Protein AF-A0AAJ5UT68-F1 (afdb_monomer_lite)

Sequence (74 aa):
MARPRNPKCYKAFQMWLESKGQMLLKDIAEQLELLDSQIRKWKNQDKWDVHMKGNVTKRNNAKSHGTPSKIRKG

Foldseek 3Di:
DPPPDDVLLVQLLVVCVVCLNPDDLVVSCVVSVHDSVVNVVSCVVVVSVCVSVVVPDPDDDDDDDDDDDDDDDD

Organism: NCBI:txid2998077

Secondary structure (DSSP, 8-state):
------HHHHHHHHHHHHTTT-S-HHHHHHHTT--HHHHHHHHHHTTHHHHHHTTS------------------

InterPro domains:
  IPR018925 PBSX phage terminase small subunit-like, N-terminal domain [PF10668] (1-59)

pLDDT: mean 74.24, std 18.73, range [39.44, 93.38]

Structure (mmCIF, N/CA/C/O backbone):
data_AF-A0AAJ5UT68-F1
#
_entry.id   AF-A0AAJ5UT68-F1
#
loop_
_atom_site.group_PDB
_atom_site.id
_atom_site.type_symbol
_atom_site.label_atom_id
_atom_site.label_alt_id
_atom_site.label_comp_id
_atom_site.label_asym_id
_atom_site.label_entity_id
_atom_site.label_seq_id
_atom_site.pdbx_PDB_ins_code
_atom_site.Cartn_x
_atom_site.Cartn_y
_atom_site.Cartn_z
_atom_site.occupancy
_atom_site.B_iso_or_equiv
_atom_site.auth_seq_id
_atom_site.auth_comp_id
_atom_site.auth_asym_id
_atom_site.auth_atom_id
_atom_site.pdbx_PDB_model_num
ATOM 1 N N . MET A 1 1 ? 3.630 -18.883 -12.833 1.00 42.16 1 MET A N 1
ATOM 2 C CA . MET A 1 1 ? 2.305 -18.411 -12.374 1.00 42.16 1 MET A CA 1
ATOM 3 C C . MET A 1 1 ? 2.461 -17.118 -11.590 1.00 42.16 1 MET A C 1
ATOM 5 O O . MET A 1 1 ? 3.307 -17.068 -10.700 1.00 42.16 1 MET A O 1
ATOM 9 N N . ALA A 1 2 ? 1.683 -16.080 -11.918 1.00 45.62 2 ALA A N 1
ATOM 10 C CA . ALA A 1 2 ? 1.553 -14.905 -11.057 1.00 45.62 2 ALA A CA 1
ATOM 11 C C . ALA A 1 2 ? 1.121 -15.392 -9.667 1.00 45.62 2 ALA A C 1
ATOM 13 O O . ALA A 1 2 ? 0.150 -16.137 -9.551 1.00 45.62 2 ALA A O 1
ATOM 14 N N . ARG A 1 3 ? 1.903 -15.069 -8.632 1.00 54.59 3 ARG A N 1
ATOM 15 C CA . ARG A 1 3 ? 1.588 -15.487 -7.262 1.00 54.59 3 ARG A CA 1
ATOM 16 C C . ARG A 1 3 ? 0.175 -14.999 -6.928 1.00 54.59 3 ARG A C 1
ATOM 18 O O . ARG A 1 3 ? -0.111 -13.848 -7.267 1.00 54.59 3 ARG A O 1
ATOM 25 N N . PRO A 1 4 ? -0.685 -15.818 -6.293 1.00 57.59 4 PRO A N 1
ATOM 26 C CA . PRO A 1 4 ? -2.004 -15.366 -5.871 1.00 57.59 4 PRO A CA 1
ATOM 27 C C . PRO A 1 4 ? -1.808 -14.119 -5.015 1.00 57.59 4 PRO A C 1
ATOM 29 O O . PRO A 1 4 ? -1.183 -14.154 -3.951 1.00 57.59 4 PRO A O 1
ATOM 32 N N . ARG A 1 5 ? -2.226 -12.978 -5.559 1.00 63.94 5 ARG A N 1
ATOM 33 C CA . ARG A 1 5 ? -2.057 -11.688 -4.906 1.00 63.94 5 ARG A CA 1
ATOM 34 C C . ARG A 1 5 ? -2.980 -11.710 -3.700 1.00 63.94 5 ARG A C 1
ATOM 36 O O . ARG A 1 5 ? -4.150 -12.051 -3.840 1.00 63.94 5 ARG A O 1
ATOM 43 N N . ASN A 1 6 ? -2.443 -11.423 -2.516 1.00 75.38 6 ASN A N 1
ATOM 44 C CA . ASN A 1 6 ? -3.235 -11.456 -1.292 1.00 75.38 6 ASN A CA 1
ATOM 45 C C . ASN A 1 6 ? -4.465 -10.541 -1.487 1.00 75.38 6 ASN A C 1
ATOM 47 O O . ASN A 1 6 ? -4.265 -9.360 -1.794 1.00 75.38 6 ASN A O 1
ATOM 51 N N . PRO A 1 7 ? -5.707 -11.047 -1.343 1.00 84.62 7 PRO A N 1
ATOM 52 C CA . PRO A 1 7 ? -6.916 -10.274 -1.634 1.00 84.62 7 PRO A CA 1
ATOM 53 C C . PRO A 1 7 ? -6.992 -8.990 -0.802 1.00 84.62 7 PRO A C 1
ATOM 55 O O . PRO A 1 7 ? -7.468 -7.963 -1.286 1.00 84.62 7 PRO A O 1
ATOM 58 N N . LYS A 1 8 ? -6.427 -9.003 0.414 1.00 86.19 8 LYS A N 1
ATOM 59 C CA . LYS A 1 8 ? -6.339 -7.811 1.264 1.00 86.19 8 LYS A CA 1
ATOM 60 C C . LYS A 1 8 ? -5.373 -6.753 0.712 1.00 86.19 8 LYS A C 1
ATOM 62 O O . LYS A 1 8 ? -5.661 -5.567 0.816 1.00 86.19 8 LYS A O 1
ATOM 67 N N . CYS A 1 9 ? -4.267 -7.161 0.081 1.00 85.69 9 CYS A N 1
ATOM 68 C CA . CYS A 1 9 ? -3.326 -6.227 -0.550 1.00 85.69 9 CYS A CA 1
ATOM 69 C C . CYS A 1 9 ? -3.958 -5.521 -1.751 1.00 85.69 9 CYS A C 1
ATOM 71 O O . CYS A 1 9 ? -3.821 -4.310 -1.901 1.00 85.69 9 CYS A O 1
ATOM 73 N N . TYR A 1 10 ? -4.695 -6.267 -2.578 1.00 86.75 10 TYR A N 1
ATOM 74 C CA . TYR A 1 10 ? -5.409 -5.684 -3.711 1.00 86.75 10 TYR A CA 1
ATOM 75 C C . TYR A 1 10 ? -6.438 -4.645 -3.251 1.00 86.75 10 TYR A C 1
ATOM 77 O O . TYR A 1 10 ? -6.441 -3.526 -3.756 1.00 86.75 10 TYR A O 1
ATOM 85 N N . LYS A 1 11 ? -7.239 -4.984 -2.234 1.00 90.75 11 LYS A N 1
ATOM 86 C CA . LYS A 1 11 ? -8.245 -4.076 -1.671 1.00 90.75 11 LYS A CA 1
ATOM 87 C C . LYS A 1 11 ? -7.612 -2.805 -1.090 1.00 90.75 11 LYS A C 1
ATOM 89 O O . LYS A 1 11 ? -8.072 -1.707 -1.383 1.00 90.75 11 LYS A O 1
ATOM 94 N N . ALA A 1 12 ? -6.503 -2.948 -0.358 1.00 91.62 12 ALA A N 1
ATOM 95 C CA . ALA A 1 12 ? -5.735 -1.820 0.167 1.00 91.62 12 ALA A CA 1
ATOM 96 C C . ALA A 1 12 ? -5.188 -0.908 -0.943 1.00 91.62 12 ALA A C 1
ATOM 98 O O . ALA A 1 12 ? -5.277 0.316 -0.857 1.00 91.62 12 ALA A O 1
ATOM 99 N N . PHE A 1 13 ? -4.627 -1.512 -1.993 1.00 88.62 13 PHE A N 1
ATOM 100 C CA . PHE A 1 13 ? -4.094 -0.778 -3.135 1.00 88.62 13 PHE A CA 1
ATOM 101 C C . PHE A 1 13 ? -5.195 -0.019 -3.876 1.00 88.62 13 PHE A C 1
ATOM 103 O O . PHE A 1 13 ? -4.988 1.134 -4.241 1.00 88.62 13 PHE A O 1
ATOM 110 N N . GLN A 1 14 ? -6.362 -0.638 -4.057 1.00 89.31 14 GLN A N 1
ATOM 111 C CA . GLN A 1 14 ? -7.500 -0.019 -4.728 1.00 89.31 14 GLN A CA 1
ATOM 112 C C . GLN A 1 14 ? -7.992 1.224 -3.972 1.00 89.31 14 GLN A C 1
ATOM 114 O O . GLN A 1 14 ? -8.093 2.282 -4.583 1.00 89.31 14 GLN A O 1
ATOM 119 N N . MET A 1 15 ? -8.169 1.139 -2.647 1.00 91.19 15 MET A N 1
ATOM 120 C CA . MET A 1 15 ? -8.554 2.285 -1.802 1.00 91.19 15 MET A CA 1
ATOM 121 C C . MET A 1 15 ? -7.552 3.445 -1.893 1.00 91.19 15 MET A C 1
ATOM 123 O O . MET A 1 15 ? -7.919 4.615 -2.040 1.00 91.19 15 MET A O 1
ATOM 127 N N . TRP A 1 16 ? -6.257 3.119 -1.856 1.00 90.88 16 TRP A N 1
ATOM 128 C CA . TRP A 1 16 ? -5.192 4.109 -2.005 1.00 90.88 16 TRP A CA 1
ATOM 129 C C . TRP A 1 16 ? -5.177 4.751 -3.403 1.00 90.88 16 TRP A C 1
ATOM 131 O O . TRP A 1 16 ? -4.969 5.962 -3.530 1.00 90.88 16 TRP A O 1
ATOM 141 N N . LEU A 1 17 ? -5.413 3.951 -4.449 1.00 87.19 17 LEU A N 1
ATOM 142 C CA . LEU A 1 17 ? -5.428 4.380 -5.848 1.00 87.19 17 LEU A CA 1
ATOM 143 C C . LEU A 1 17 ? -6.647 5.254 -6.171 1.00 87.19 17 LEU A C 1
ATOM 145 O O . LEU A 1 17 ? -6.486 6.291 -6.815 1.00 87.19 17 LEU A O 1
ATOM 149 N N . GLU A 1 18 ? -7.835 4.874 -5.694 1.00 88.44 18 GLU A N 1
ATOM 150 C CA . GLU A 1 18 ? -9.077 5.658 -5.798 1.00 88.44 18 GLU A CA 1
ATOM 151 C C . GLU A 1 18 ? -8.903 7.037 -5.162 1.00 88.44 18 GLU A C 1
ATOM 153 O O . GLU A 1 18 ? -9.304 8.056 -5.724 1.00 88.44 18 GLU A O 1
ATOM 158 N N . SER A 1 19 ? -8.179 7.077 -4.047 1.00 87.69 19 SER A N 1
ATOM 159 C CA . SER A 1 19 ? -7.842 8.312 -3.348 1.00 87.69 19 SER A CA 1
ATOM 160 C C . SER A 1 19 ? -6.673 9.076 -3.977 1.00 87.69 19 SER A C 1
ATOM 162 O O . SER A 1 19 ? -6.255 10.093 -3.431 1.00 87.69 19 SER A O 1
ATOM 164 N N . LYS A 1 20 ? -6.089 8.601 -5.088 1.00 85.12 20 LYS A N 1
ATOM 165 C CA . LYS A 1 20 ? -4.903 9.193 -5.744 1.00 85.12 20 LYS A CA 1
ATOM 166 C C . LYS A 1 20 ? -3.741 9.460 -4.773 1.00 85.12 20 LYS A C 1
ATOM 168 O O . LYS A 1 20 ? -3.050 10.473 -4.872 1.00 85.12 20 LYS A O 1
ATOM 173 N N . GLY A 1 21 ? -3.562 8.574 -3.796 1.00 83.19 21 GLY A N 1
ATOM 174 C CA . GLY A 1 21 ? -2.553 8.715 -2.749 1.00 83.19 21 GLY A CA 1
ATOM 175 C C . GLY A 1 21 ? -2.854 9.748 -1.657 1.00 83.19 21 GLY A C 1
ATOM 176 O O . GLY A 1 21 ? -1.979 9.993 -0.831 1.00 83.19 21 GLY A O 1
ATOM 177 N N . GLN A 1 22 ? -4.060 10.325 -1.620 1.00 87.38 22 GLN A N 1
ATOM 178 C CA . GLN A 1 22 ? -4.512 11.217 -0.541 1.00 87.38 22 GLN A CA 1
ATOM 179 C C . GLN A 1 22 ? -4.880 10.449 0.737 1.00 87.38 22 GLN A C 1
ATOM 181 O O . GLN A 1 22 ? -4.745 10.973 1.838 1.00 87.38 22 GLN A O 1
ATOM 186 N N . MET A 1 23 ? -5.332 9.199 0.602 1.00 88.81 23 MET A N 1
ATOM 187 C CA . MET A 1 23 ? -5.728 8.375 1.743 1.00 88.81 23 MET A CA 1
ATOM 188 C C . MET A 1 23 ? -4.506 7.840 2.487 1.00 88.81 23 MET A C 1
ATOM 190 O O . MET A 1 23 ? -3.537 7.353 1.891 1.00 88.81 23 MET A O 1
ATOM 194 N N . LEU A 1 24 ? -4.564 7.929 3.815 1.00 90.75 24 LEU A N 1
ATOM 195 C CA . LEU A 1 24 ? -3.481 7.515 4.692 1.00 90.75 24 LEU A CA 1
ATOM 196 C C . LEU A 1 24 ? -3.410 5.989 4.757 1.00 90.75 24 LEU A C 1
ATOM 198 O O . LEU A 1 24 ? -4.412 5.298 4.917 1.00 90.75 24 LEU A O 1
ATOM 202 N N . LEU A 1 25 ? -2.189 5.452 4.700 1.00 91.25 25 LEU A N 1
ATOM 203 C CA . LEU A 1 25 ? -1.962 4.005 4.792 1.00 91.25 25 LEU A CA 1
ATOM 204 C C . LEU A 1 25 ? -2.445 3.421 6.126 1.00 91.25 25 LEU A C 1
ATOM 206 O O . LEU A 1 25 ? -2.825 2.258 6.163 1.00 91.25 25 LEU A O 1
ATOM 210 N N . LYS A 1 26 ? -2.422 4.224 7.199 1.00 91.62 26 LYS A N 1
ATOM 211 C CA . LYS A 1 26 ? -2.943 3.843 8.518 1.00 91.62 26 LYS A CA 1
ATOM 212 C C . LYS A 1 26 ? -4.463 3.649 8.501 1.00 91.62 26 LYS A C 1
ATOM 214 O O . LYS A 1 26 ? -4.924 2.644 9.014 1.00 91.62 26 LYS A O 1
ATOM 219 N N . ASP A 1 27 ? -5.205 4.524 7.825 1.00 93.06 27 ASP A N 1
ATOM 220 C CA . ASP A 1 27 ? -6.667 4.445 7.757 1.00 93.06 27 ASP A CA 1
ATOM 221 C C . ASP A 1 27 ? -7.089 3.226 6.918 1.00 93.06 27 ASP A C 1
ATOM 223 O O . ASP A 1 27 ? -8.008 2.496 7.273 1.00 93.06 27 ASP A O 1
ATOM 227 N N . ILE A 1 28 ? -6.351 2.934 5.838 1.00 92.25 28 ILE A N 1
ATOM 228 C CA . ILE A 1 28 ? -6.532 1.705 5.045 1.00 92.25 28 ILE A CA 1
ATOM 229 C C . ILE A 1 28 ? -6.212 0.458 5.880 1.00 92.25 28 ILE A C 1
ATOM 231 O O . ILE A 1 28 ? -6.877 -0.568 5.743 1.00 92.25 28 ILE A O 1
ATOM 235 N N . ALA A 1 29 ? -5.183 0.526 6.729 1.00 92.62 29 ALA A N 1
ATOM 236 C CA . ALA A 1 29 ? -4.827 -0.569 7.623 1.00 92.62 29 ALA A CA 1
ATOM 237 C C . ALA A 1 29 ? -5.949 -0.834 8.635 1.00 92.62 29 ALA A C 1
ATOM 239 O O . ALA A 1 29 ? -6.363 -1.980 8.783 1.00 92.62 29 ALA A O 1
ATOM 240 N N . GLU A 1 30 ? -6.491 0.219 9.245 1.00 93.38 30 GLU A N 1
ATOM 241 C CA . GLU A 1 30 ? -7.595 0.146 10.203 1.00 93.38 30 GLU A CA 1
ATOM 242 C C . GLU A 1 30 ? -8.868 -0.425 9.561 1.00 93.38 30 GLU A C 1
ATOM 244 O O . GLU A 1 30 ? -9.446 -1.371 10.090 1.00 93.38 30 GLU A O 1
ATOM 249 N N . GLN A 1 31 ? -9.237 0.029 8.356 1.00 91.31 31 GLN A N 1
ATOM 250 C CA . GLN A 1 31 ? -10.398 -0.506 7.628 1.00 91.31 31 GLN A CA 1
ATOM 251 C C . GLN A 1 31 ? -10.266 -1.977 7.214 1.00 91.31 31 GLN A C 1
ATOM 253 O O . GLN A 1 31 ? -11.272 -2.652 6.989 1.00 91.31 31 GLN A O 1
ATOM 258 N N . LEU A 1 32 ? -9.040 -2.475 7.058 1.00 90.06 32 LEU A N 1
ATOM 259 C CA . LEU A 1 32 ? -8.773 -3.869 6.695 1.00 90.06 32 LEU A CA 1
ATOM 260 C C . LEU A 1 32 ? -8.400 -4.740 7.901 1.00 90.06 32 LEU A C 1
ATOM 262 O O . LEU A 1 32 ? -8.102 -5.926 7.703 1.00 90.06 32 LEU A O 1
ATOM 266 N N . GLU A 1 33 ? -8.402 -4.157 9.105 1.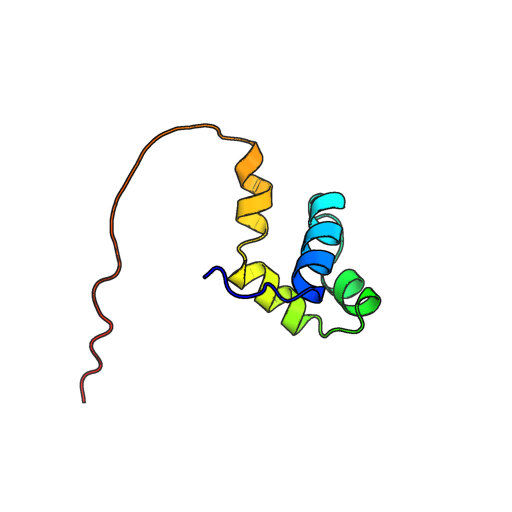00 91.62 33 GLU A N 1
ATOM 267 C CA . GLU A 1 33 ? -7.931 -4.765 10.355 1.00 91.62 33 GLU A CA 1
ATOM 268 C C . GLU A 1 33 ? -6.528 -5.373 10.190 1.00 91.62 33 GLU A C 1
ATOM 270 O O . GLU A 1 33 ? -6.245 -6.531 10.511 1.00 91.62 33 GLU A O 1
ATOM 275 N N . LEU A 1 34 ? -5.641 -4.591 9.581 1.00 89.62 34 LEU A N 1
ATOM 276 C CA . LEU A 1 34 ? -4.252 -4.931 9.319 1.00 89.62 34 LEU A CA 1
ATOM 277 C C . LEU A 1 34 ? -3.317 -3.971 10.041 1.00 89.62 34 LEU A C 1
ATOM 279 O O . LEU A 1 34 ? -3.686 -2.877 10.450 1.00 89.62 34 LEU A O 1
ATOM 283 N N . LEU A 1 35 ? -2.053 -4.376 10.135 1.00 90.44 35 LEU A N 1
ATOM 284 C CA . LEU A 1 35 ? -1.004 -3.500 10.627 1.00 90.44 35 LEU A CA 1
ATOM 285 C C . LEU A 1 35 ? -0.587 -2.507 9.537 1.00 90.44 35 LEU A C 1
ATOM 287 O O . LEU A 1 35 ? -0.390 -2.877 8.374 1.00 90.44 35 LEU A O 1
ATOM 291 N N . ASP A 1 36 ? -0.347 -1.261 9.935 1.00 89.50 36 ASP A N 1
ATOM 292 C CA . ASP A 1 36 ? 0.193 -0.208 9.070 1.00 89.50 36 ASP A CA 1
ATOM 293 C C . ASP A 1 36 ? 1.532 -0.628 8.432 1.00 89.50 36 ASP A C 1
ATOM 295 O O . ASP A 1 36 ? 1.794 -0.363 7.253 1.00 89.50 36 ASP A O 1
ATOM 299 N N . SER A 1 37 ? 2.353 -1.363 9.190 1.00 91.00 37 SER A N 1
ATOM 300 C CA . SER A 1 37 ? 3.637 -1.907 8.746 1.00 91.00 37 SER A CA 1
ATOM 301 C C . SER A 1 37 ? 3.481 -2.878 7.572 1.00 91.00 37 SER A C 1
ATOM 303 O O . SER A 1 37 ? 4.305 -2.877 6.650 1.00 91.00 37 SER A O 1
ATOM 305 N N . GLN A 1 38 ? 2.390 -3.649 7.547 1.00 90.88 38 GLN A N 1
ATOM 306 C CA . GLN A 1 38 ? 2.062 -4.557 6.452 1.00 90.88 38 GLN A CA 1
ATOM 307 C C . GLN A 1 38 ? 1.666 -3.776 5.193 1.00 90.88 38 GLN A C 1
ATOM 309 O O . GLN A 1 38 ? 2.181 -4.066 4.111 1.00 90.88 38 GLN A O 1
ATOM 314 N N . ILE A 1 39 ? 0.825 -2.744 5.327 1.00 90.88 39 ILE A N 1
ATOM 315 C CA . ILE A 1 39 ? 0.423 -1.878 4.206 1.00 90.88 39 ILE A CA 1
ATOM 316 C C . ILE A 1 39 ? 1.640 -1.141 3.623 1.00 90.88 39 ILE A C 1
ATOM 318 O O . ILE A 1 39 ? 1.824 -1.111 2.406 1.00 90.88 39 ILE A O 1
ATOM 322 N N . ARG A 1 40 ? 2.532 -0.606 4.470 1.00 90.81 40 ARG A N 1
ATOM 323 C CA . ARG A 1 40 ? 3.801 0.014 4.037 1.00 90.81 40 ARG A CA 1
ATOM 324 C C . ARG A 1 40 ? 4.691 -0.967 3.276 1.00 90.81 40 ARG A C 1
ATOM 326 O O . ARG A 1 40 ? 5.262 -0.614 2.242 1.00 90.81 40 ARG A O 1
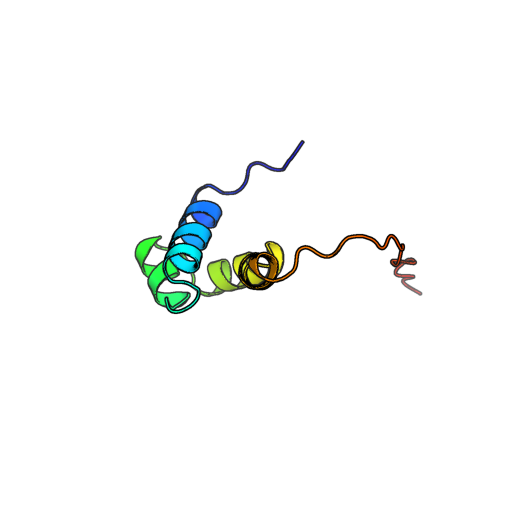ATOM 333 N N . LYS A 1 41 ? 4.802 -2.205 3.766 1.00 90.00 41 LYS A N 1
ATOM 334 C CA . LYS A 1 41 ? 5.564 -3.265 3.098 1.00 90.00 41 LYS A CA 1
ATOM 335 C C . LYS A 1 41 ? 4.978 -3.580 1.724 1.00 90.00 41 LYS A C 1
ATOM 337 O O . LYS A 1 41 ? 5.738 -3.647 0.760 1.00 90.00 41 LYS A O 1
ATOM 342 N N . TRP A 1 42 ? 3.656 -3.702 1.616 1.00 90.81 42 TRP A N 1
ATOM 343 C CA . TRP A 1 42 ? 2.971 -3.903 0.338 1.00 90.81 42 TRP A CA 1
ATOM 344 C C . TRP A 1 42 ? 3.171 -2.736 -0.620 1.00 90.81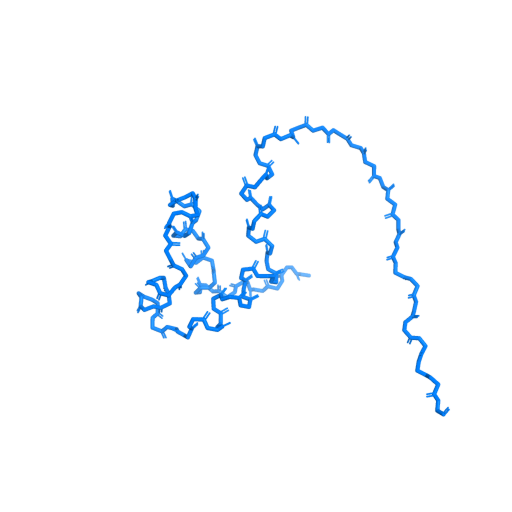 42 TRP A C 1
ATOM 346 O O . TRP A 1 42 ? 3.576 -2.973 -1.753 1.00 90.81 42 TRP A O 1
ATOM 356 N N . LYS A 1 43 ? 3.020 -1.490 -0.159 1.00 87.81 43 LYS A N 1
ATOM 357 C CA . LYS A 1 43 ? 3.284 -0.287 -0.965 1.00 87.81 43 LYS A CA 1
ATOM 358 C C . LYS A 1 43 ? 4.660 -0.330 -1.633 1.00 87.81 43 LYS A C 1
ATOM 360 O O . LYS A 1 43 ? 4.776 -0.042 -2.825 1.00 87.81 43 LYS A O 1
ATOM 365 N N . ASN A 1 44 ? 5.682 -0.747 -0.883 1.00 86.44 44 ASN A N 1
ATOM 366 C CA . ASN A 1 44 ? 7.049 -0.877 -1.387 1.00 86.44 44 ASN A CA 1
ATOM 367 C C . ASN A 1 44 ? 7.243 -2.103 -2.295 1.00 86.44 44 ASN A C 1
ATOM 369 O O . ASN A 1 44 ? 7.867 -1.986 -3.348 1.00 86.44 44 ASN A O 1
ATOM 373 N N . GLN A 1 45 ? 6.719 -3.272 -1.912 1.00 86.12 45 GLN A N 1
ATOM 374 C CA . GLN A 1 45 ? 6.845 -4.514 -2.691 1.00 86.12 45 GLN A CA 1
ATOM 375 C C . GLN A 1 45 ? 6.146 -4.414 -4.049 1.00 86.12 45 GLN A C 1
ATOM 377 O O . GLN A 1 45 ? 6.702 -4.817 -5.070 1.00 86.12 45 GLN A O 1
ATOM 382 N N . ASP A 1 46 ? 4.952 -3.834 -4.052 1.00 85.06 46 ASP A N 1
ATOM 383 C CA . ASP A 1 46 ? 4.100 -3.684 -5.225 1.00 85.06 46 ASP A CA 1
ATOM 384 C C . ASP A 1 46 ? 4.295 -2.350 -5.943 1.00 85.06 46 ASP A C 1
ATOM 386 O O . ASP A 1 46 ? 3.630 -2.091 -6.946 1.00 85.06 46 ASP A O 1
ATOM 390 N N . LYS A 1 47 ? 5.225 -1.521 -5.454 1.00 85.31 47 LYS A N 1
ATOM 391 C CA . LYS A 1 47 ? 5.625 -0.249 -6.063 1.00 85.31 47 LYS A CA 1
ATOM 392 C C . LYS A 1 47 ? 4.413 0.624 -6.399 1.00 85.31 47 LYS A C 1
ATOM 394 O O . LYS A 1 47 ? 4.285 1.103 -7.527 1.00 85.31 47 LYS A O 1
ATOM 399 N N . TRP A 1 48 ? 3.520 0.832 -5.429 1.00 86.81 48 TRP A N 1
ATOM 400 C CA . TRP A 1 48 ? 2.261 1.552 -5.662 1.00 86.81 48 TRP A CA 1
ATOM 401 C C . TRP A 1 48 ? 2.499 2.958 -6.239 1.00 86.81 48 TRP A C 1
ATOM 403 O O . TRP A 1 48 ? 1.781 3.372 -7.146 1.00 86.81 48 TRP A O 1
ATOM 413 N N . ASP A 1 49 ? 3.562 3.654 -5.811 1.00 83.44 49 ASP A N 1
ATOM 414 C CA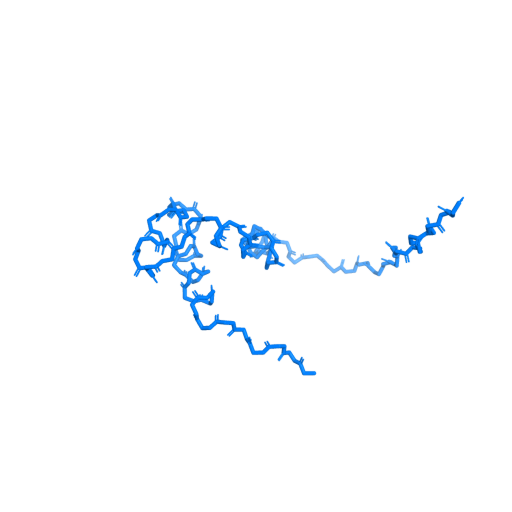 . ASP A 1 49 ? 3.951 4.964 -6.363 1.00 83.44 49 ASP A CA 1
ATOM 415 C C . ASP A 1 49 ? 4.287 4.914 -7.858 1.00 83.44 49 ASP A C 1
ATOM 417 O O . ASP A 1 49 ? 4.019 5.872 -8.579 1.00 83.44 49 ASP A O 1
ATOM 421 N N . VAL A 1 50 ? 4.858 3.807 -8.345 1.00 80.81 50 VAL A N 1
ATOM 422 C CA . VAL A 1 50 ? 5.145 3.613 -9.776 1.00 80.81 50 VAL A CA 1
ATOM 423 C C . VAL A 1 50 ? 3.847 3.419 -10.548 1.00 80.81 50 VAL A C 1
ATOM 425 O O . VAL A 1 50 ? 3.713 3.945 -11.647 1.00 80.81 50 VAL A O 1
ATOM 428 N N . HIS A 1 51 ? 2.870 2.728 -9.961 1.00 75.69 51 HIS A N 1
ATOM 429 C CA . HIS A 1 51 ? 1.540 2.579 -10.552 1.00 75.69 51 HIS A CA 1
ATOM 430 C C . HIS A 1 51 ? 0.784 3.917 -10.623 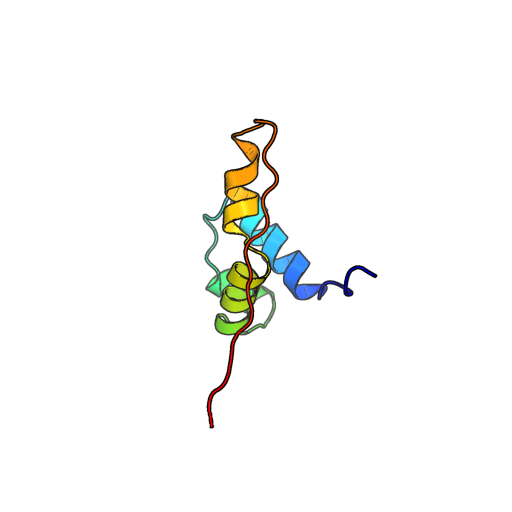1.00 75.69 51 HIS A C 1
ATOM 432 O O . HIS A 1 51 ? 0.130 4.198 -11.621 1.00 75.69 51 HIS A O 1
ATOM 438 N N . MET A 1 52 ? 0.932 4.772 -9.605 1.00 74.69 52 MET A N 1
ATOM 439 C CA . MET A 1 52 ? 0.383 6.137 -9.586 1.00 74.69 52 MET A CA 1
ATOM 440 C C . MET A 1 52 ? 1.064 7.051 -10.618 1.00 74.69 52 MET A C 1
ATOM 442 O O . MET A 1 52 ? 0.392 7.758 -11.367 1.00 74.69 52 MET A O 1
ATOM 446 N N . LYS A 1 53 ? 2.402 7.026 -10.693 1.00 65.94 53 LYS A N 1
ATOM 447 C CA . LYS A 1 53 ? 3.183 7.854 -11.633 1.00 65.94 53 LYS A CA 1
ATOM 448 C C . LYS A 1 53 ? 3.132 7.347 -13.079 1.00 65.94 53 LYS A C 1
ATOM 450 O O . LYS A 1 53 ? 3.335 8.125 -14.008 1.00 65.94 53 LYS A O 1
ATOM 455 N N . GLY A 1 54 ? 2.840 6.063 -13.278 1.00 56.06 54 GLY A N 1
ATOM 456 C CA . GLY A 1 54 ? 2.853 5.384 -14.574 1.00 56.06 54 GLY A CA 1
ATOM 457 C C . GLY A 1 54 ? 1.762 5.817 -15.554 1.00 56.06 54 GLY A C 1
ATOM 458 O O . GLY A 1 54 ? 1.835 5.448 -16.721 1.00 56.06 54 GLY A O 1
ATOM 459 N N . ASN A 1 55 ? 0.787 6.629 -15.130 1.00 53.22 55 ASN A N 1
ATOM 460 C CA . ASN A 1 55 ? -0.273 7.102 -16.023 1.00 53.22 55 ASN A CA 1
ATOM 461 C C . ASN A 1 55 ? 0.071 8.399 -16.793 1.00 53.22 55 ASN A C 1
ATOM 463 O O . ASN A 1 55 ? -0.745 8.853 -17.589 1.00 53.22 55 ASN A O 1
ATOM 467 N N . VAL A 1 56 ? 1.252 9.011 -16.589 1.00 47.69 56 VAL A N 1
ATOM 468 C CA . VAL A 1 56 ? 1.619 10.292 -17.250 1.00 47.69 56 VAL A CA 1
ATOM 469 C C . VAL A 1 56 ? 2.655 10.149 -18.372 1.00 47.69 56 VAL A C 1
ATOM 471 O O . VAL A 1 56 ? 2.839 11.079 -19.153 1.00 47.69 56 VAL A O 1
ATOM 474 N N . THR A 1 57 ? 3.279 8.989 -18.582 1.00 46.66 57 THR A N 1
ATOM 475 C CA . THR A 1 57 ? 4.208 8.831 -19.714 1.00 46.66 57 THR A CA 1
ATOM 476 C C . THR A 1 57 ? 4.044 7.497 -20.428 1.00 46.66 57 THR A C 1
ATOM 478 O O . THR A 1 57 ? 4.766 6.532 -20.197 1.00 46.66 57 THR A O 1
ATOM 481 N N . LYS A 1 58 ? 3.176 7.492 -21.449 1.00 52.50 58 LYS A N 1
ATOM 482 C CA . LYS A 1 58 ? 3.490 6.751 -22.675 1.00 52.50 58 LYS A CA 1
ATOM 483 C C . LYS A 1 58 ? 4.818 7.293 -23.209 1.00 52.50 58 LYS A C 1
ATOM 485 O O . LYS A 1 58 ? 4.809 8.309 -23.897 1.00 52.50 58 LYS A O 1
ATOM 490 N N . ARG A 1 59 ? 5.949 6.649 -22.914 1.00 47.16 59 ARG A N 1
ATOM 491 C CA . ARG A 1 59 ? 7.127 6.688 -23.792 1.00 47.16 59 ARG A CA 1
ATOM 492 C C . ARG A 1 59 ? 7.791 5.322 -23.822 1.00 47.16 59 ARG A C 1
ATOM 494 O O . ARG A 1 59 ? 8.127 4.732 -22.803 1.00 47.16 59 ARG A O 1
ATOM 501 N N . ASN A 1 60 ? 7.891 4.844 -25.048 1.00 52.16 60 ASN A N 1
ATOM 502 C CA . ASN A 1 60 ? 8.444 3.577 -25.468 1.00 52.16 60 ASN A CA 1
ATOM 503 C C . ASN A 1 60 ? 9.921 3.427 -25.065 1.00 52.16 60 ASN A C 1
ATOM 505 O O . ASN A 1 60 ? 10.646 4.414 -24.999 1.00 52.16 60 ASN A O 1
ATOM 509 N N . ASN A 1 61 ? 10.347 2.164 -24.964 1.00 51.19 61 ASN A N 1
ATOM 510 C CA . ASN A 1 61 ? 11.713 1.684 -25.185 1.00 51.19 61 ASN A CA 1
ATOM 511 C C . ASN A 1 61 ? 12.802 2.075 -24.162 1.00 51.19 61 AS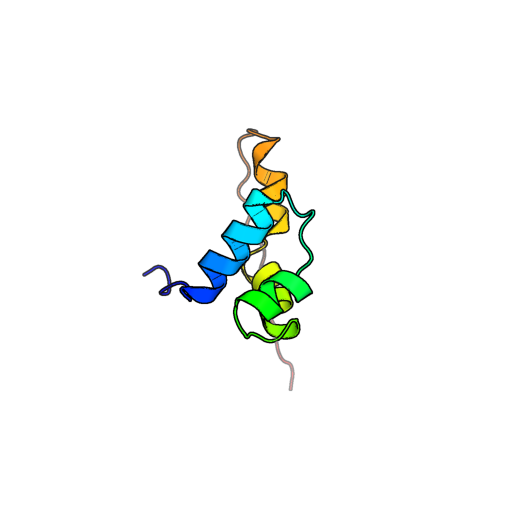N A C 1
ATOM 513 O O . ASN A 1 61 ? 13.365 3.159 -24.232 1.00 51.19 61 ASN A O 1
ATOM 517 N N . ALA A 1 62 ? 13.213 1.113 -23.328 1.00 49.66 62 ALA A N 1
ATOM 518 C CA . ALA A 1 62 ? 14.607 0.652 -23.290 1.00 49.66 62 ALA A CA 1
ATOM 519 C C . ALA A 1 62 ? 14.746 -0.590 -22.395 1.00 49.66 62 ALA A C 1
ATOM 521 O O . ALA A 1 62 ? 14.491 -0.560 -21.192 1.00 49.66 62 ALA A O 1
ATOM 522 N N . LYS A 1 63 ? 15.192 -1.691 -23.006 1.00 52.75 63 LYS A N 1
ATOM 523 C CA . LYS A 1 63 ? 15.861 -2.797 -22.318 1.00 52.75 63 LYS A CA 1
ATOM 524 C C . LYS A 1 63 ? 17.124 -2.258 -21.632 1.00 52.75 63 LYS A C 1
ATOM 526 O O . LYS A 1 63 ? 17.882 -1.563 -22.296 1.00 52.75 63 LYS A O 1
ATOM 531 N N . SER A 1 64 ? 17.435 -2.696 -20.414 1.00 47.03 64 SER A N 1
ATOM 532 C CA . SER A 1 64 ? 18.766 -3.247 -20.113 1.00 47.03 64 SER A CA 1
ATOM 533 C C . SER A 1 64 ? 18.819 -3.902 -18.732 1.00 47.03 64 SER A C 1
ATOM 535 O O . SER A 1 64 ? 18.158 -3.518 -17.772 1.00 47.03 64 SER A O 1
ATOM 537 N N . HIS A 1 65 ? 19.594 -4.977 -18.714 1.00 49.97 65 HIS A N 1
ATOM 538 C CA . HIS A 1 65 ? 19.907 -5.871 -17.617 1.00 49.97 65 HIS A CA 1
ATOM 539 C C . HIS A 1 65 ? 20.723 -5.175 -16.521 1.00 49.97 65 HIS A C 1
ATOM 541 O O . HIS A 1 65 ? 21.557 -4.327 -16.820 1.00 49.97 65 HIS A O 1
ATOM 547 N N . GLY A 1 66 ? 20.571 -5.610 -15.266 1.00 39.44 66 GLY A N 1
ATOM 548 C CA . GLY A 1 66 ? 21.444 -5.137 -14.193 1.00 39.44 66 GLY A CA 1
ATOM 549 C C . GLY A 1 66 ? 21.201 -5.767 -12.827 1.00 39.44 66 GLY A C 1
ATOM 550 O O . GLY A 1 66 ? 20.835 -5.067 -11.892 1.00 39.44 66 GLY A O 1
ATOM 551 N N . THR A 1 67 ? 21.458 -7.065 -12.677 1.00 43.56 67 THR A N 1
ATOM 552 C CA . THR A 1 67 ? 21.892 -7.606 -11.378 1.00 43.56 67 THR A CA 1
ATOM 553 C C . THR A 1 67 ? 23.028 -8.596 -11.610 1.00 43.56 67 THR A C 1
ATOM 555 O O . THR A 1 67 ? 22.742 -9.737 -11.976 1.00 43.56 67 THR A O 1
ATOM 558 N N . PRO A 1 68 ? 24.304 -8.219 -11.410 1.00 48.22 68 PRO A N 1
ATOM 559 C CA . PRO A 1 68 ? 25.329 -9.199 -11.121 1.00 48.22 68 PRO A CA 1
ATOM 560 C C . PRO A 1 68 ? 25.311 -9.546 -9.623 1.00 48.22 68 PRO A C 1
ATOM 562 O O . PRO A 1 68 ? 25.042 -8.717 -8.754 1.00 48.22 68 PRO A O 1
ATOM 565 N N . SER A 1 69 ? 25.556 -10.828 -9.380 1.00 48.44 69 SER A N 1
ATOM 566 C CA . SER A 1 69 ? 25.630 -11.583 -8.133 1.00 48.44 69 SER A CA 1
ATOM 567 C C . SER A 1 69 ? 26.079 -10.855 -6.865 1.00 48.44 69 SER A C 1
ATOM 569 O O . SER A 1 69 ? 27.124 -10.213 -6.805 1.00 48.44 69 SER A O 1
ATOM 571 N N . LYS A 1 70 ? 25.363 -11.145 -5.773 1.00 44.78 70 LYS A N 1
ATOM 572 C CA . LYS A 1 70 ? 25.851 -10.972 -4.404 1.00 44.78 70 LYS A CA 1
ATOM 573 C C . LYS A 1 70 ? 26.854 -12.088 -4.087 1.00 44.78 70 LYS A C 1
ATOM 575 O O . LYS A 1 70 ? 26.459 -13.181 -3.695 1.00 44.78 70 LYS A O 1
ATOM 580 N N . ILE A 1 71 ? 28.143 -11.815 -4.276 1.00 48.09 71 ILE A N 1
ATOM 581 C CA . ILE A 1 71 ? 29.235 -12.647 -3.754 1.00 48.09 71 ILE A CA 1
ATOM 582 C C . ILE A 1 71 ? 29.281 -12.445 -2.232 1.00 48.09 71 ILE A C 1
ATOM 584 O O . ILE A 1 71 ? 29.528 -11.339 -1.754 1.00 48.09 71 ILE A O 1
ATOM 588 N N . ARG A 1 72 ? 29.016 -13.509 -1.466 1.00 49.03 72 ARG A N 1
ATOM 589 C CA . ARG A 1 72 ? 29.393 -13.617 -0.048 1.00 49.03 72 ARG A CA 1
ATOM 590 C C . ARG A 1 72 ? 30.825 -14.159 -0.008 1.00 49.03 72 ARG A C 1
ATOM 592 O O . ARG A 1 72 ? 31.043 -15.271 -0.477 1.00 49.03 72 ARG A O 1
ATOM 599 N N . LYS A 1 73 ? 31.782 -13.383 0.508 1.00 50.09 73 LYS A N 1
ATOM 600 C CA . LYS A 1 73 ? 33.093 -13.902 0.926 1.00 50.09 73 LYS A CA 1
ATOM 601 C C . LYS A 1 73 ? 32.967 -14.436 2.353 1.00 50.09 73 LYS A C 1
ATOM 603 O O . LYS A 1 73 ? 32.321 -13.784 3.176 1.00 50.09 73 LYS A O 1
ATOM 608 N N . GLY A 1 74 ? 33.508 -15.635 2.566 1.00 53.12 74 GLY A N 1
ATOM 609 C CA . GLY A 1 74 ? 33.848 -16.158 3.888 1.00 53.12 74 GLY A CA 1
ATOM 610 C C . GLY A 1 74 ? 35.149 -15.568 4.406 1.00 53.12 74 GLY A C 1
ATOM 611 O O . GLY A 1 74 ? 35.752 -14.744 3.676 1.00 53.12 74 GLY A O 1
#

Radius of gyration: 16.26 Å; chains: 1; bounding box: 44×30×36 Å